Protein AF-A0A0C2D4G2-F1 (afdb_monomer)

Foldseek 3Di:
DPPVVVVVVVVPVCVVPVPDDPPDPDDDPVVVVVVVVVCVVCPDPVLVVVLVVVLVVLVVVLVVVVVVCVVVVHDDDPVVSVVQSVVQSCCCSPVVDRQPCNVDVPGPVNVVVVD

pLDDT: mean 71.14, std 17.62, range [30.03, 92.94]

Solvent-accessible surface area (backbone atoms only — not comparable to full-atom values): 7086 Å² total; per-residue (Å²): 139,80,68,69,58,64,78,69,47,51,69,66,64,48,66,79,69,61,85,78,82,65,92,81,80,66,70,59,70,85,60,43,57,61,53,47,64,67,51,54,73,70,71,38,73,73,57,53,56,65,43,51,58,51,48,52,56,48,46,51,54,52,49,56,49,53,52,56,33,58,76,68,72,52,92,70,66,61,67,60,58,51,50,31,41,51,48,32,42,49,36,33,70,75,70,70,42,84,71,51,39,74,80,41,80,82,38,74,66,51,56,64,70,76,100

Radius of gyration: 18.39 Å; Cα contacts (8 Å, |Δi|>4): 46; chains: 1; bounding box: 50×30×37 Å

InterPro domains:
  IPR001128 Cytochrome P450 [PF00067] (18-112)
  IPR002402 Cytochrome P450, E-class, group II [PR00464] (29-49)
  IPR002402 Cytochrome P450, E-class, group II [PR00464] (84-102)
  IPR036396 Cytochrome P450 superfamily [G3DSA:1.10.630.10] (5-115)
  IPR036396 Cytochrome P450 superfamily [SSF48264] (19-114)
  IPR050196 Cytochrome P450 Monooxygenases [PTHR24291] (28-115)

Sequence (115 aa):
MKIFGIFDAVPVFCLYTAYQTYQFCTPKPDKWRPRRKLLTPTFHYEILKDFVEVYNRHGRTLLGKFLKHAENGQYEDIFHSVTLCTLDVICEAALGICIEAQRNPHSPYLEAVFR

Mean predicted aligned error: 12.81 Å

Nearest PDB structures (foldseek):
  3tjs-assembly1_A  TM=9.385E-01  e=2.874E-03  Homo sapiens
  5vce-assembly1_A  TM=9.153E-01  e=4.200E-03  Homo sapiens
  7kvm-assembly1_A-2  TM=8.954E-01  e=4.766E-03  Homo sapiens
  1w0f-assembly1_A  TM=8.728E-01  e=3.943E-03  Homo sapiens
  8ewn-assembly1_A-2  TM=8.679E-01  e=4.766E-03  Homo sapiens

Secondary structure (DSSP, 8-state):
---HHHHHSHHHHHHHHTTSS-SSSS--HHHHHHHHHHHGGGGSHHHHHHHHHHHHHHHHHHHHHHHHHHHTT----HHHHHHHHHHHHHHHHHH-----TTT-TT-HHHHHH--

Organism: NCBI:txid51022

Structure (mmCIF, N/CA/C/O backbone):
data_AF-A0A0C2D4G2-F1
#
_entry.id   AF-A0A0C2D4G2-F1
#
loop_
_atom_site.group_PDB
_atom_site.id
_atom_site.type_symbol
_atom_site.label_atom_id
_atom_site.label_alt_id
_atom_site.label_comp_id
_atom_site.label_asym_id
_atom_site.label_entity_id
_atom_site.label_seq_id
_atom_site.pdbx_PDB_ins_code
_atom_site.Cartn_x
_atom_site.Cartn_y
_atom_site.Cartn_z
_atom_site.occupancy
_atom_site.B_iso_or_equiv
_atom_site.auth_seq_id
_atom_site.auth_comp_id
_atom_site.auth_asym_id
_atom_site.auth_atom_id
_atom_site.pdbx_PDB_model_num
ATOM 1 N N . MET A 1 1 ? 6.248 15.634 -16.248 1.00 31.27 1 MET A N 1
ATOM 2 C CA . MET A 1 1 ? 6.362 14.257 -15.720 1.00 31.27 1 MET A CA 1
ATOM 3 C C . MET A 1 1 ? 7.826 13.958 -15.374 1.00 31.27 1 MET A C 1
ATOM 5 O O . MET A 1 1 ? 8.499 13.192 -16.045 1.00 31.27 1 MET A O 1
ATOM 9 N N . LYS A 1 2 ? 8.362 14.660 -14.365 1.00 30.03 2 LYS A N 1
ATOM 10 C CA . LYS A 1 2 ? 9.745 14.537 -13.876 1.00 30.03 2 LYS A CA 1
ATOM 11 C C . LYS A 1 2 ? 9.713 13.726 -12.578 1.00 30.03 2 LYS A C 1
ATOM 13 O O . LYS A 1 2 ? 9.772 14.302 -11.504 1.00 30.03 2 LYS A O 1
ATOM 18 N N . ILE A 1 3 ? 9.546 12.409 -12.675 1.00 35.22 3 ILE A N 1
ATOM 19 C CA . ILE A 1 3 ? 9.677 11.507 -11.510 1.00 35.22 3 ILE A CA 1
ATOM 20 C C . ILE A 1 3 ? 11.050 10.807 -11.530 1.00 35.22 3 ILE A C 1
ATOM 22 O O . ILE A 1 3 ? 11.611 10.509 -10.482 1.00 35.22 3 ILE A O 1
ATOM 26 N N . PHE A 1 4 ? 11.686 10.690 -12.702 1.00 37.72 4 PHE A N 1
ATOM 27 C CA . PHE A 1 4 ? 13.046 10.150 -12.829 1.00 37.72 4 PHE A CA 1
ATOM 28 C C . PHE A 1 4 ? 14.142 11.032 -12.204 1.00 37.72 4 PHE A C 1
ATOM 30 O O . PHE A 1 4 ? 15.149 10.514 -11.734 1.00 37.72 4 PHE A O 1
ATOM 37 N N . GLY A 1 5 ? 13.926 12.350 -12.109 1.00 32.50 5 GLY A N 1
ATOM 38 C CA . GLY A 1 5 ? 14.911 13.280 -11.542 1.00 32.50 5 GLY A CA 1
ATOM 39 C C . GLY A 1 5 ? 15.153 13.123 -10.036 1.00 32.50 5 GLY A C 1
ATOM 40 O O . GLY A 1 5 ? 16.199 13.539 -9.552 1.00 32.50 5 GLY A O 1
ATOM 41 N N . ILE A 1 6 ? 14.242 12.486 -9.291 1.00 43.44 6 ILE A N 1
ATOM 42 C CA . ILE A 1 6 ? 14.440 12.217 -7.855 1.00 43.44 6 ILE A CA 1
ATOM 43 C C . ILE A 1 6 ? 15.477 11.104 -7.649 1.00 43.44 6 ILE A C 1
ATOM 45 O O . ILE A 1 6 ? 16.263 11.155 -6.708 1.00 43.44 6 ILE A O 1
ATOM 49 N N . PHE A 1 7 ? 15.562 10.145 -8.572 1.00 40.84 7 PHE A N 1
ATOM 50 C CA . PHE A 1 7 ? 16.527 9.047 -8.500 1.00 40.84 7 PHE A CA 1
ATOM 51 C C . PHE A 1 7 ? 17.938 9.425 -8.984 1.00 40.84 7 PHE A C 1
ATOM 53 O O . PHE A 1 7 ? 18.895 8.710 -8.667 1.00 40.84 7 PHE A O 1
ATOM 60 N N . ASP A 1 8 ? 18.082 10.541 -9.701 1.00 40.91 8 ASP A N 1
ATOM 61 C CA . ASP A 1 8 ? 19.370 11.096 -10.139 1.00 40.91 8 ASP A CA 1
ATOM 62 C C . ASP A 1 8 ? 19.848 12.289 -9.292 1.00 40.91 8 ASP A C 1
ATOM 64 O O . ASP A 1 8 ? 21.006 12.677 -9.415 1.00 40.91 8 ASP A O 1
ATOM 68 N N . ALA A 1 9 ? 19.010 12.846 -8.405 1.00 41.00 9 ALA A N 1
ATOM 69 C CA . ALA A 1 9 ? 19.361 13.969 -7.519 1.00 41.00 9 ALA A CA 1
ATOM 70 C C . ALA A 1 9 ? 19.919 13.550 -6.141 1.00 41.00 9 ALA A C 1
ATOM 72 O O . ALA A 1 9 ? 20.459 14.379 -5.406 1.00 41.00 9 ALA A O 1
ATOM 73 N N . VAL A 1 10 ? 19.888 12.255 -5.814 1.00 44.75 10 VAL A N 1
ATOM 74 C CA . VAL A 1 10 ? 20.544 11.697 -4.616 1.00 44.75 10 VAL A CA 1
ATOM 75 C C . VAL A 1 10 ? 22.070 11.948 -4.535 1.00 44.75 10 VAL A C 1
ATOM 77 O O . VAL A 1 10 ? 22.569 12.013 -3.414 1.00 44.75 10 VAL A O 1
ATOM 80 N N . PRO A 1 11 ? 22.855 12.175 -5.617 1.00 46.25 11 PRO A N 1
ATOM 81 C CA . PRO A 1 11 ? 24.285 12.447 -5.471 1.00 46.25 11 PRO A CA 1
ATOM 82 C C . PRO A 1 11 ? 24.580 13.759 -4.738 1.00 46.25 11 PRO A C 1
ATOM 84 O O . PRO A 1 11 ? 25.597 13.845 -4.060 1.00 46.25 11 PRO A O 1
ATOM 87 N N . VAL A 1 12 ? 23.717 14.777 -4.852 1.00 45.88 12 VAL A N 1
ATOM 88 C CA . VAL A 1 12 ? 24.015 16.112 -4.302 1.00 45.88 12 VAL A CA 1
ATOM 89 C C . VAL A 1 12 ? 23.556 16.231 -2.848 1.00 45.88 12 VAL A C 1
ATOM 91 O O . VAL A 1 12 ? 24.273 16.801 -2.030 1.00 45.88 12 VAL A O 1
ATOM 94 N N . PHE A 1 13 ? 22.425 15.616 -2.483 1.00 41.22 13 PHE A N 1
ATOM 95 C CA . PHE A 1 13 ? 21.968 15.601 -1.087 1.00 41.22 13 PHE A CA 1
ATOM 96 C C . PHE A 1 13 ? 22.805 14.652 -0.208 1.00 41.22 13 PHE A C 1
ATOM 98 O O . PHE A 1 13 ? 23.003 14.926 0.972 1.00 41.22 13 PHE A O 1
ATOM 105 N N . CYS A 1 14 ? 23.376 13.585 -0.787 1.00 41.97 14 CYS A N 1
ATOM 106 C CA . CYS A 1 14 ? 24.307 12.704 -0.078 1.00 41.97 14 CYS A CA 1
ATOM 107 C C . CYS A 1 14 ? 25.667 13.347 0.220 1.00 41.97 14 CYS A C 1
ATOM 109 O O . CYS A 1 14 ? 26.304 12.928 1.176 1.00 41.97 14 CYS A O 1
ATOM 111 N N . LEU A 1 15 ? 26.136 14.348 -0.531 1.00 45.88 15 LEU A N 1
ATOM 112 C CA . LEU A 1 15 ? 27.430 14.973 -0.220 1.00 45.88 15 LEU A CA 1
ATOM 113 C C . LEU A 1 15 ? 27.376 15.852 1.038 1.00 45.88 15 LEU A C 1
ATOM 115 O O . LEU A 1 15 ? 28.381 15.964 1.733 1.00 45.88 15 LEU A O 1
ATOM 119 N N . TYR A 1 16 ? 26.218 16.433 1.370 1.00 44.81 16 TYR A N 1
ATOM 120 C CA . TYR A 1 16 ? 26.102 17.365 2.499 1.00 44.81 16 TYR A CA 1
ATOM 121 C C . TYR A 1 16 ? 25.853 16.679 3.855 1.00 44.81 16 TYR A C 1
ATOM 123 O O . TYR A 1 16 ? 26.134 17.264 4.897 1.00 44.81 16 TYR A O 1
ATOM 131 N N . THR A 1 17 ? 25.373 15.430 3.869 1.00 43.66 17 THR A N 1
ATOM 132 C CA . THR A 1 17 ? 25.100 14.663 5.105 1.00 43.66 17 THR A CA 1
ATOM 133 C C . THR A 1 17 ? 25.993 13.430 5.293 1.00 43.66 17 THR A C 1
ATOM 135 O O . THR A 1 17 ? 25.843 12.710 6.277 1.00 43.66 17 THR A O 1
ATOM 138 N N . ALA A 1 18 ? 26.961 13.181 4.404 1.00 45.41 18 ALA A N 1
ATOM 139 C CA . ALA A 1 18 ? 27.840 12.006 4.466 1.00 45.41 18 ALA A CA 1
ATOM 140 C C . ALA A 1 18 ? 29.174 12.221 5.206 1.00 45.41 18 ALA A C 1
ATOM 142 O O . ALA A 1 18 ? 30.106 11.451 4.987 1.00 45.41 18 ALA A O 1
ATOM 143 N N . TYR A 1 19 ? 29.299 13.218 6.089 1.00 46.50 19 TYR A N 1
ATOM 144 C CA . TYR A 1 19 ? 30.563 13.409 6.814 1.00 46.50 19 TYR A CA 1
ATOM 145 C C . TYR A 1 19 ? 30.704 12.577 8.100 1.00 46.50 19 TYR A C 1
ATOM 147 O O . TYR A 1 19 ? 31.810 12.543 8.627 1.00 46.50 19 TYR A O 1
ATOM 155 N N . GLN A 1 20 ? 29.671 11.880 8.621 1.00 42.38 20 GLN A N 1
ATOM 156 C CA . GLN A 1 20 ? 29.858 11.164 9.903 1.00 42.38 20 GLN A CA 1
ATOM 157 C C . GLN A 1 20 ? 29.293 9.750 10.144 1.00 42.38 20 GLN A C 1
ATOM 159 O O . GLN A 1 20 ? 29.760 9.164 11.115 1.00 42.38 20 GLN A O 1
ATOM 164 N N . THR A 1 21 ? 28.423 9.108 9.344 1.00 43.69 21 THR A N 1
ATOM 165 C CA . THR A 1 21 ? 27.879 7.797 9.822 1.00 43.69 21 THR A CA 1
ATOM 166 C C . THR A 1 21 ? 27.582 6.664 8.832 1.00 43.69 21 THR A C 1
ATOM 168 O O . THR A 1 21 ? 27.167 5.603 9.287 1.00 43.69 21 THR A O 1
ATOM 171 N N . TYR A 1 22 ? 27.849 6.760 7.523 1.00 45.41 22 TYR A N 1
ATOM 172 C CA . TYR A 1 22 ? 27.406 5.699 6.587 1.00 45.41 22 TYR A CA 1
ATOM 173 C C . TYR A 1 22 ? 28.47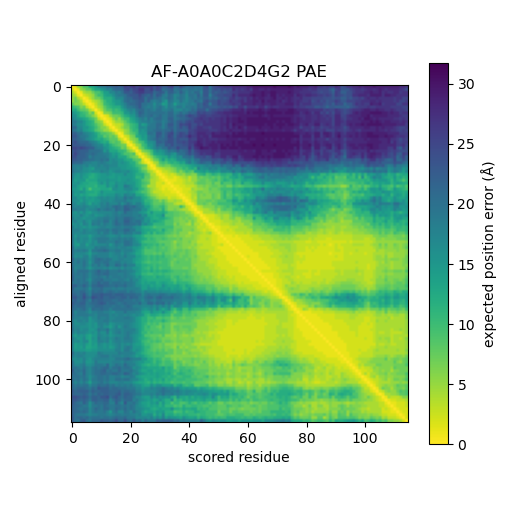6 5.142 5.638 1.00 45.41 22 TYR A C 1
ATOM 175 O O . TYR A 1 22 ? 28.214 4.899 4.462 1.00 45.41 22 TYR A O 1
ATOM 183 N N . GLN A 1 23 ? 29.653 4.809 6.173 1.00 45.28 23 GLN A N 1
ATOM 184 C CA . GLN A 1 23 ? 30.643 3.973 5.469 1.00 45.28 23 GLN A CA 1
ATOM 185 C C . GLN A 1 23 ? 30.116 2.541 5.179 1.00 45.28 23 GLN A C 1
ATOM 187 O O . GLN A 1 23 ? 30.713 1.819 4.386 1.00 45.28 23 GLN A O 1
ATOM 192 N N . PHE A 1 24 ? 29.002 2.105 5.788 1.00 44.84 24 PHE A N 1
ATOM 193 C CA . PHE A 1 24 ? 28.599 0.690 5.790 1.00 44.84 24 PHE A CA 1
ATOM 194 C C . PHE A 1 24 ? 27.384 0.322 4.913 1.00 44.84 24 PHE A C 1
ATOM 196 O O . PHE A 1 24 ? 27.205 -0.851 4.600 1.00 44.84 24 PHE A O 1
ATOM 203 N N . CYS A 1 25 ? 26.564 1.283 4.464 1.00 47.50 25 CYS A N 1
ATOM 204 C CA . CYS A 1 25 ? 25.251 0.963 3.866 1.00 47.50 25 CYS A CA 1
ATOM 205 C C . CYS A 1 25 ? 25.113 1.241 2.362 1.00 47.50 25 CYS A C 1
ATOM 207 O O . CYS A 1 25 ? 24.041 1.017 1.803 1.00 47.50 25 CYS A O 1
ATOM 209 N N . THR A 1 26 ? 26.163 1.695 1.670 1.00 51.81 26 THR A N 1
ATOM 210 C CA . THR A 1 26 ? 26.088 1.909 0.215 1.00 51.81 26 THR A CA 1
ATOM 211 C C . THR A 1 26 ? 26.871 0.827 -0.539 1.00 51.81 26 THR A C 1
ATOM 213 O O . THR A 1 26 ? 28.069 0.643 -0.308 1.00 51.81 26 THR A O 1
ATOM 216 N N . PRO A 1 27 ? 26.237 0.063 -1.453 1.00 54.97 27 PRO A N 1
ATOM 217 C CA . PRO A 1 27 ? 26.988 -0.804 -2.345 1.00 54.97 27 PRO A CA 1
ATOM 218 C C . PRO A 1 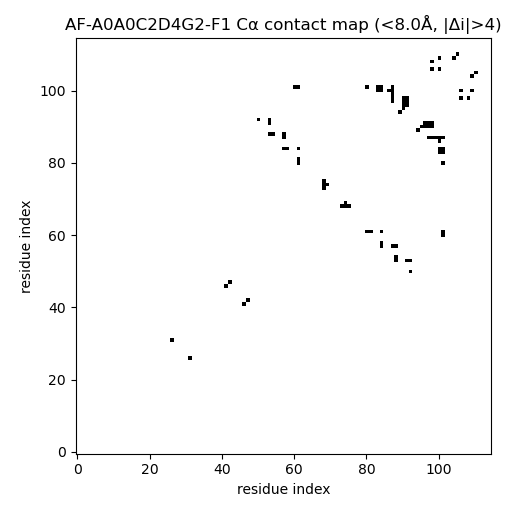27 ? 27.916 0.056 -3.208 1.00 54.97 27 PRO A C 1
ATOM 220 O O . PRO A 1 27 ? 27.496 1.094 -3.719 1.00 54.97 27 PRO A O 1
ATOM 223 N N . LYS A 1 28 ? 29.165 -0.399 -3.400 1.00 66.56 28 LYS A N 1
ATOM 224 C CA . LYS A 1 28 ? 30.150 0.258 -4.280 1.00 66.56 28 LYS A CA 1
ATOM 225 C C . LYS A 1 28 ? 29.488 0.687 -5.604 1.00 66.56 28 LYS A C 1
ATOM 227 O O . LYS A 1 28 ? 28.695 -0.094 -6.147 1.00 66.56 28 LYS A O 1
ATOM 232 N N . PRO A 1 29 ? 29.808 1.877 -6.146 1.00 63.06 29 PRO A N 1
ATOM 233 C CA . PRO A 1 29 ? 29.135 2.438 -7.322 1.00 63.06 29 PRO A CA 1
ATOM 234 C C . PRO A 1 29 ? 29.128 1.487 -8.532 1.00 63.06 29 PRO A C 1
ATOM 236 O O . PRO A 1 29 ? 28.148 1.468 -9.281 1.00 63.06 29 PRO A O 1
ATOM 239 N N . ASP A 1 30 ? 30.145 0.631 -8.651 1.00 70.44 30 ASP A N 1
ATOM 240 C CA . ASP A 1 30 ? 30.281 -0.400 -9.692 1.00 70.44 30 ASP A CA 1
ATOM 241 C C . ASP A 1 30 ? 29.226 -1.512 -9.612 1.00 70.44 30 ASP A C 1
ATOM 243 O O . ASP A 1 30 ? 28.911 -2.146 -10.612 1.00 70.44 30 ASP A O 1
ATOM 247 N N . LYS A 1 31 ? 28.644 -1.749 -8.430 1.00 70.88 31 LYS A N 1
ATOM 248 C CA . LYS A 1 31 ? 27.580 -2.742 -8.209 1.00 70.88 31 LYS A CA 1
ATOM 249 C C . LYS A 1 31 ? 26.184 -2.115 -8.232 1.00 70.88 31 LYS A C 1
ATOM 251 O O . LYS A 1 31 ? 25.236 -2.767 -8.665 1.00 70.88 31 LYS A O 1
ATOM 256 N N . TRP A 1 32 ? 26.042 -0.865 -7.787 1.00 70.44 32 TRP A N 1
ATOM 257 C CA . TRP A 1 32 ? 24.759 -0.149 -7.742 1.00 70.44 32 TRP A CA 1
ATOM 258 C C . TRP A 1 32 ? 24.243 0.237 -9.132 1.00 70.44 32 TRP A C 1
ATOM 260 O O . TRP A 1 32 ? 23.080 -0.016 -9.452 1.00 70.44 32 TRP A O 1
ATOM 270 N N . ARG A 1 33 ? 25.106 0.822 -9.976 1.00 73.12 33 ARG A N 1
ATOM 271 C CA . ARG A 1 33 ? 24.708 1.322 -11.303 1.00 73.12 33 ARG A CA 1
ATOM 272 C C . ARG A 1 33 ? 24.157 0.212 -12.217 1.00 73.12 33 ARG A C 1
ATOM 274 O O . ARG A 1 33 ? 23.082 0.427 -12.781 1.00 73.12 33 ARG A O 1
ATOM 281 N N . PRO A 1 34 ? 24.790 -0.976 -12.334 1.00 78.25 34 PRO A N 1
ATOM 282 C CA . PRO A 1 34 ? 24.253 -2.059 -13.161 1.00 78.25 34 PRO A CA 1
ATOM 283 C C . PRO A 1 34 ? 22.940 -2.628 -12.615 1.00 78.25 34 PRO A C 1
ATOM 285 O O . PRO A 1 34 ? 22.021 -2.894 -13.384 1.00 78.25 34 PRO A O 1
ATOM 288 N N . ARG A 1 35 ? 22.818 -2.764 -11.286 1.00 76.56 35 ARG A N 1
ATOM 289 C CA . ARG A 1 35 ? 21.602 -3.283 -10.637 1.00 76.56 35 ARG A CA 1
ATOM 2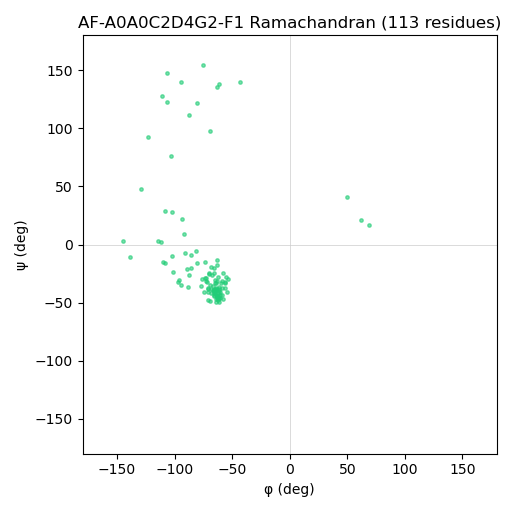90 C C . ARG A 1 35 ? 20.410 -2.351 -10.818 1.00 76.56 35 ARG A C 1
ATOM 292 O O . ARG A 1 35 ? 19.325 -2.823 -11.135 1.00 76.56 35 ARG A O 1
ATOM 299 N N . ARG A 1 36 ? 20.607 -1.033 -10.697 1.00 75.31 36 ARG A N 1
ATOM 300 C CA . ARG A 1 36 ? 19.543 -0.067 -11.000 1.00 75.31 36 ARG A CA 1
ATOM 301 C C . ARG A 1 36 ? 19.113 -0.130 -12.456 1.00 75.31 36 ARG A C 1
ATOM 303 O O . ARG A 1 36 ? 17.919 -0.162 -12.706 1.00 75.31 36 ARG A O 1
ATOM 310 N N . LYS A 1 37 ? 20.058 -0.228 -13.396 1.00 74.69 37 LYS A N 1
ATOM 311 C CA . LYS A 1 37 ? 19.744 -0.337 -14.829 1.00 74.69 37 LYS A CA 1
ATOM 312 C C . LYS A 1 37 ? 18.865 -1.556 -15.153 1.00 74.69 37 LYS A C 1
ATOM 314 O O . LYS A 1 37 ? 18.054 -1.474 -16.066 1.00 74.69 37 LYS A O 1
ATOM 319 N N . LEU A 1 38 ? 19.001 -2.645 -14.391 1.00 70.88 38 LEU A N 1
ATOM 320 C CA . LEU A 1 38 ? 18.165 -3.844 -14.509 1.00 70.88 38 LEU A CA 1
ATOM 321 C C . LEU A 1 38 ? 16.756 -3.672 -13.908 1.00 70.88 38 LEU A C 1
ATOM 323 O O . LEU A 1 38 ? 15.820 -4.287 -14.399 1.00 70.88 38 LEU A O 1
ATOM 327 N N . LEU A 1 39 ? 16.598 -2.834 -12.877 1.00 67.25 39 LEU A N 1
ATOM 328 C CA . LEU A 1 39 ? 15.320 -2.580 -12.190 1.00 67.25 39 LEU A CA 1
ATOM 329 C C . LEU A 1 39 ? 14.485 -1.467 -12.845 1.00 67.25 39 LEU A C 1
ATOM 331 O O . LEU A 1 39 ? 13.263 -1.467 -12.738 1.00 67.25 39 LEU A O 1
ATOM 335 N N . THR A 1 40 ? 15.123 -0.520 -13.539 1.00 63.66 40 THR A N 1
ATOM 336 C CA . THR A 1 40 ? 14.442 0.577 -14.242 1.00 63.66 40 THR A CA 1
ATOM 337 C C . THR A 1 40 ? 13.355 0.141 -15.240 1.00 63.66 40 THR A C 1
ATOM 339 O O . THR A 1 40 ? 12.312 0.799 -15.257 1.00 63.66 40 THR A O 1
ATOM 342 N N . PRO A 1 41 ? 13.512 -0.924 -16.060 1.00 62.28 41 PRO A N 1
ATOM 343 C CA . PRO A 1 41 ? 12.444 -1.341 -16.968 1.00 62.28 41 PRO A CA 1
ATOM 344 C C . PRO A 1 41 ? 11.195 -1.847 -16.235 1.00 62.28 41 PRO A C 1
ATOM 346 O O . PRO A 1 41 ? 10.121 -1.815 -16.819 1.00 62.28 41 PRO A O 1
ATOM 349 N N . THR A 1 42 ? 11.282 -2.248 -14.965 1.00 62.28 42 THR A N 1
ATOM 350 C CA . THR A 1 42 ? 10.128 -2.719 -14.178 1.00 62.28 42 THR A CA 1
ATOM 351 C C . THR A 1 42 ? 9.191 -1.578 -13.751 1.00 62.28 42 THR A C 1
ATOM 353 O O . THR A 1 42 ? 8.044 -1.822 -13.406 1.00 62.28 42 THR A O 1
ATOM 356 N N . PHE A 1 43 ? 9.633 -0.317 -13.838 1.00 62.78 43 PHE A N 1
ATOM 357 C CA . PHE A 1 43 ? 8.837 0.876 -13.503 1.00 62.78 43 PHE A CA 1
ATOM 358 C C . PHE A 1 43 ? 8.430 1.693 -14.738 1.00 62.78 43 PHE A C 1
ATOM 360 O O . PHE A 1 43 ? 8.282 2.916 -14.669 1.00 62.78 43 PHE A O 1
ATOM 367 N N . HIS A 1 44 ? 8.281 1.045 -15.895 1.00 69.44 44 HIS A N 1
ATOM 368 C CA . HIS A 1 44 ? 7.706 1.710 -17.061 1.00 69.44 44 HIS A CA 1
ATOM 369 C C . HIS A 1 44 ? 6.182 1.852 -16.915 1.00 69.44 44 HIS A C 1
ATOM 371 O O . HIS A 1 44 ? 5.532 1.098 -16.196 1.00 69.44 44 HIS A O 1
ATOM 377 N N . TYR A 1 45 ? 5.613 2.852 -17.591 1.00 67.69 45 TYR A N 1
ATOM 378 C CA . TYR A 1 45 ? 4.230 3.297 -17.386 1.00 67.69 45 TYR A CA 1
ATOM 379 C C . TYR A 1 45 ? 3.163 2.205 -17.564 1.00 67.69 45 TYR A C 1
ATOM 381 O O . TYR A 1 45 ? 2.165 2.232 -16.852 1.00 67.69 45 TYR A O 1
ATOM 389 N N . GLU A 1 46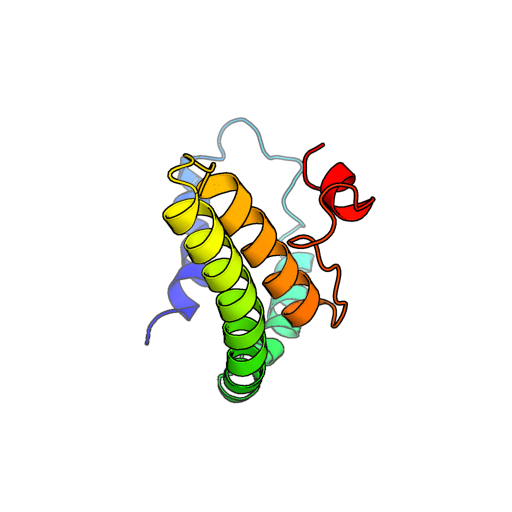 ? 3.367 1.244 -18.467 1.00 72.25 46 GLU A N 1
ATOM 390 C CA . GLU A 1 46 ? 2.401 0.155 -18.668 1.00 72.25 46 GLU A CA 1
ATOM 391 C C . GLU A 1 46 ? 2.294 -0.747 -17.431 1.00 72.25 46 GLU A C 1
ATOM 393 O O . GLU A 1 46 ? 1.187 -0.970 -16.961 1.00 72.25 46 GLU A O 1
ATOM 398 N N . ILE A 1 47 ? 3.414 -1.134 -16.807 1.00 73.38 47 ILE A N 1
ATOM 399 C CA . ILE A 1 47 ? 3.390 -1.910 -15.551 1.00 73.38 47 ILE A CA 1
ATOM 400 C C . ILE A 1 47 ? 2.759 -1.100 -14.406 1.00 73.38 47 ILE A C 1
ATOM 402 O O . ILE A 1 47 ? 2.078 -1.650 -13.544 1.00 73.38 47 ILE A O 1
ATOM 406 N N . LEU A 1 48 ? 2.936 0.229 -14.392 1.00 74.06 48 LEU A N 1
ATOM 407 C CA . LEU A 1 48 ? 2.311 1.074 -13.367 1.00 74.06 48 LEU A CA 1
ATOM 408 C C . LEU A 1 48 ? 0.778 1.026 -13.421 1.00 74.06 48 LEU A C 1
ATOM 410 O O . LEU A 1 48 ? 0.154 1.208 -12.376 1.00 74.06 48 LEU A O 1
ATOM 414 N N . LYS A 1 49 ? 0.169 0.777 -14.592 1.00 77.88 49 LYS A N 1
ATOM 415 C CA . LYS A 1 49 ? -1.290 0.617 -14.709 1.00 77.88 49 LYS A CA 1
ATOM 416 C C . LYS A 1 49 ? -1.773 -0.628 -13.974 1.00 77.88 49 LYS A C 1
ATOM 418 O O . LYS A 1 49 ? -2.783 -0.544 -13.281 1.00 77.88 49 LYS A O 1
ATOM 423 N N . ASP A 1 50 ? -1.028 -1.725 -14.053 1.00 78.81 50 ASP A N 1
ATOM 424 C CA . ASP A 1 50 ? -1.379 -2.979 -13.380 1.00 78.81 50 ASP A CA 1
ATOM 425 C C . ASP A 1 50 ? -1.351 -2.816 -11.852 1.00 78.81 50 ASP A C 1
ATOM 427 O O . ASP A 1 50 ? -2.190 -3.357 -11.130 1.00 78.81 50 ASP A O 1
ATOM 431 N N . PHE A 1 51 ? -0.457 -1.968 -11.333 1.00 81.06 51 PHE A N 1
ATOM 432 C CA . PHE A 1 51 ? -0.426 -1.665 -9.902 1.00 81.06 51 PHE A CA 1
ATOM 433 C C . PHE A 1 51 ? -1.617 -0.823 -9.428 1.00 81.06 51 PHE A C 1
ATOM 435 O O . PHE A 1 51 ? -1.983 -0.926 -8.258 1.00 81.06 51 PHE A O 1
ATOM 442 N N . VAL A 1 52 ? -2.268 -0.032 -10.295 1.00 84.88 52 VAL A N 1
ATOM 443 C CA . VAL A 1 52 ? -3.467 0.763 -9.932 1.00 84.88 52 VAL A CA 1
ATOM 444 C C . VAL A 1 52 ? -4.573 -0.123 -9.368 1.00 84.88 52 VAL A C 1
ATOM 446 O O . VAL A 1 52 ? -5.240 0.262 -8.406 1.00 84.88 52 VAL A O 1
ATOM 449 N N . GLU A 1 53 ? -4.744 -1.325 -9.911 1.00 86.81 53 GLU A N 1
ATOM 450 C CA . GLU A 1 53 ? -5.711 -2.288 -9.390 1.00 86.81 53 GLU A CA 1
ATOM 451 C C . GLU A 1 53 ? -5.368 -2.721 -7.955 1.00 86.81 53 GLU A C 1
ATOM 453 O O . GLU A 1 53 ? -6.238 -2.720 -7.078 1.00 86.81 53 GLU A O 1
ATOM 458 N N . VAL A 1 54 ? -4.088 -3.003 -7.695 1.00 88.06 54 VAL A N 1
ATOM 459 C CA . VAL A 1 54 ? -3.568 -3.382 -6.372 1.00 88.06 54 VAL A CA 1
ATOM 460 C C . VAL A 1 54 ? -3.766 -2.250 -5.359 1.00 88.06 54 VAL A C 1
ATOM 462 O O . VAL A 1 54 ? -4.306 -2.484 -4.273 1.00 88.06 54 VAL A O 1
ATOM 465 N N . TYR A 1 55 ? -3.413 -1.009 -5.723 1.00 87.31 55 TYR A N 1
ATOM 466 C CA . TYR A 1 55 ? -3.627 0.172 -4.875 1.00 87.31 55 TYR A CA 1
ATOM 467 C C . TYR A 1 55 ? -5.107 0.341 -4.517 1.00 87.31 55 TYR A C 1
ATOM 469 O O . TYR A 1 55 ? -5.450 0.532 -3.350 1.00 87.31 55 TYR A O 1
ATOM 477 N N . ASN A 1 56 ? -5.999 0.237 -5.506 1.00 90.44 56 ASN A N 1
ATOM 478 C CA . ASN A 1 56 ? -7.434 0.413 -5.294 1.00 90.44 56 ASN A CA 1
ATOM 479 C C . ASN A 1 56 ? -8.027 -0.675 -4.395 1.00 90.44 56 ASN A C 1
ATOM 481 O O . ASN A 1 56 ? -8.878 -0.378 -3.555 1.00 90.44 56 ASN A O 1
ATOM 485 N N . ARG A 1 57 ? -7.588 -1.928 -4.542 1.00 90.88 57 ARG A N 1
ATOM 486 C CA . ARG A 1 57 ? -8.058 -3.036 -3.704 1.00 90.88 57 ARG A CA 1
ATOM 487 C C . ARG A 1 57 ? -7.676 -2.831 -2.238 1.00 90.88 57 ARG A C 1
ATOM 489 O O . ARG A 1 57 ? -8.550 -2.890 -1.375 1.00 90.88 57 ARG A O 1
ATOM 496 N N . HIS A 1 58 ? -6.410 -2.525 -1.957 1.00 91.81 58 HIS A N 1
ATOM 497 C CA . HIS A 1 58 ? -5.948 -2.268 -0.586 1.00 91.81 58 HIS A CA 1
ATOM 498 C C . HIS A 1 58 ? -6.505 -0.969 -0.002 1.00 91.81 58 HIS A C 1
ATOM 500 O O . HIS A 1 58 ? -6.849 -0.931 1.180 1.00 91.81 58 HIS A O 1
ATOM 506 N N . GLY A 1 59 ? -6.688 0.062 -0.833 1.00 91.19 59 GLY A N 1
ATOM 507 C CA . GLY A 1 59 ? -7.318 1.322 -0.441 1.00 91.19 59 GLY A CA 1
ATOM 508 C C . GLY A 1 59 ? -8.783 1.158 -0.029 1.00 91.19 59 GLY A C 1
ATOM 509 O O . GLY A 1 59 ? -9.219 1.770 0.944 1.00 91.19 59 GLY A O 1
ATOM 510 N N . ARG A 1 60 ? -9.543 0.278 -0.699 1.00 92.94 60 ARG A N 1
ATOM 511 C CA . ARG A 1 60 ? -10.916 -0.068 -0.281 1.00 92.94 60 ARG A CA 1
ATOM 512 C C . ARG A 1 60 ? -10.943 -0.753 1.085 1.00 92.94 60 ARG A C 1
ATOM 514 O O . ARG A 1 60 ? -11.822 -0.449 1.888 1.00 92.94 60 ARG A O 1
ATOM 521 N N . THR A 1 61 ? -9.985 -1.636 1.368 1.00 90.62 61 THR A N 1
ATOM 522 C CA . THR A 1 61 ? -9.861 -2.282 2.687 1.00 90.62 61 THR A CA 1
ATOM 523 C C . THR A 1 61 ? -9.568 -1.257 3.781 1.00 90.62 61 THR A C 1
ATOM 525 O O . THR A 1 61 ? -10.237 -1.269 4.816 1.00 90.62 61 THR A O 1
ATOM 528 N N . LEU A 1 62 ? -8.644 -0.324 3.525 1.00 91.50 62 LEU A N 1
ATOM 529 C CA . LEU A 1 62 ? -8.309 0.754 4.456 1.00 91.50 62 LEU A CA 1
ATOM 530 C C . LEU A 1 62 ? -9.516 1.664 4.719 1.00 91.50 62 LEU A C 1
ATOM 532 O O . LEU A 1 62 ? -9.839 1.952 5.869 1.00 91.50 62 LEU A O 1
ATOM 536 N N . LEU A 1 63 ? -10.235 2.063 3.665 1.00 91.31 63 LEU A N 1
ATOM 537 C CA . LEU A 1 63 ? -11.440 2.880 3.801 1.00 91.31 63 LEU A CA 1
ATOM 538 C C . LEU A 1 63 ? -12.517 2.159 4.621 1.00 91.31 63 LEU A C 1
ATOM 540 O O . LEU A 1 63 ? -13.148 2.768 5.479 1.00 91.31 63 LEU A O 1
ATOM 544 N N . GLY A 1 64 ? -12.692 0.852 4.406 1.00 90.19 64 GLY A N 1
ATOM 545 C CA . GLY A 1 64 ? -13.607 0.032 5.197 1.00 90.19 64 GLY A CA 1
ATOM 546 C C . GLY A 1 64 ? -13.262 0.010 6.689 1.00 90.19 64 GLY A C 1
ATOM 547 O O . GLY A 1 64 ? -14.168 -0.034 7.519 1.00 90.19 64 GLY A O 1
ATOM 548 N N . LY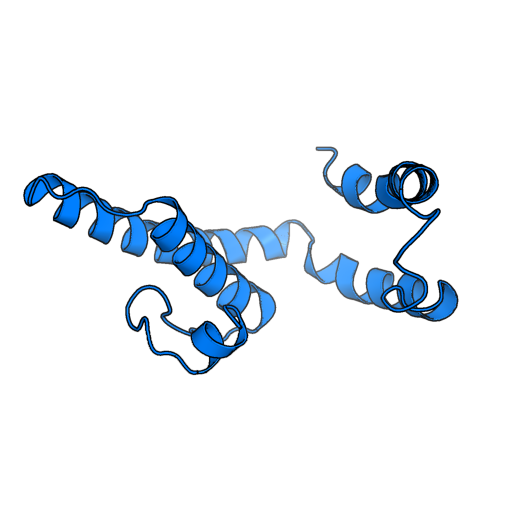S A 1 65 ? -11.975 0.083 7.052 1.00 86.62 65 LYS A N 1
ATOM 549 C CA . LYS A 1 65 ? -11.560 0.240 8.453 1.00 86.62 65 LYS A CA 1
ATOM 550 C C . LYS A 1 65 ? -11.907 1.618 8.990 1.00 86.62 65 LYS A C 1
ATOM 552 O O . LYS A 1 65 ? -12.527 1.697 10.046 1.00 86.62 65 LYS A O 1
ATOM 557 N N . PHE A 1 66 ? -11.570 2.680 8.264 1.00 89.12 66 PHE A N 1
ATOM 558 C CA . PHE A 1 66 ? -11.854 4.043 8.713 1.00 89.12 66 PHE A CA 1
ATOM 559 C C . PHE A 1 66 ? -13.351 4.308 8.875 1.00 89.12 66 PHE A C 1
ATOM 561 O O . PHE A 1 66 ? -13.744 4.929 9.856 1.00 89.12 66 PHE A O 1
ATOM 568 N N . LEU A 1 67 ? -14.194 3.778 7.984 1.00 89.25 67 LEU A N 1
ATOM 569 C CA . LEU A 1 67 ? -15.650 3.877 8.121 1.00 89.25 67 LEU A CA 1
ATOM 570 C C . LEU A 1 67 ? -16.149 3.199 9.403 1.00 89.25 67 LEU A C 1
ATOM 572 O O . LEU A 1 67 ? -16.889 3.814 10.163 1.00 89.25 67 LEU A O 1
ATOM 576 N N . LYS A 1 68 ? -15.674 1.983 9.705 1.00 86.94 68 LYS A N 1
ATOM 577 C CA . LYS A 1 68 ? -16.030 1.276 10.949 1.00 86.94 68 LYS A CA 1
ATOM 578 C C . LYS A 1 68 ? -15.586 2.027 12.206 1.00 86.94 68 LYS A C 1
ATOM 580 O O . LYS A 1 68 ? -16.313 2.055 13.194 1.00 86.94 68 LYS A O 1
ATOM 585 N N . HIS A 1 69 ? -14.400 2.632 12.190 1.00 84.88 69 HIS A N 1
ATOM 586 C CA . HIS A 1 69 ? -13.911 3.413 13.331 1.00 84.88 69 HIS A CA 1
ATOM 587 C C . HIS A 1 69 ? -14.687 4.727 13.494 1.00 84.88 69 HIS A C 1
ATOM 589 O O . HIS A 1 69 ? -15.006 5.104 14.621 1.00 84.88 69 HIS A O 1
ATOM 595 N N . ALA A 1 70 ? -15.061 5.371 12.382 1.00 84.94 70 ALA A N 1
ATOM 596 C CA . ALA A 1 70 ? -15.890 6.572 12.381 1.00 84.94 70 ALA A CA 1
ATOM 597 C C . ALA A 1 70 ? -17.307 6.306 12.920 1.00 84.94 70 ALA A C 1
ATOM 599 O O . ALA A 1 70 ? -17.807 7.101 13.711 1.00 84.94 70 ALA A O 1
ATOM 600 N N . GLU A 1 71 ? -17.928 5.178 12.556 1.00 85.81 71 GLU A N 1
ATOM 601 C CA . GLU A 1 71 ? -19.233 4.750 13.092 1.00 85.81 71 GLU A CA 1
ATOM 602 C C . GLU A 1 71 ? -19.183 4.492 14.604 1.00 85.81 71 GLU A C 1
ATOM 604 O O . GLU A 1 71 ? -20.107 4.853 15.331 1.00 85.81 71 GLU A O 1
ATOM 609 N N . ASN A 1 72 ? -18.079 3.921 15.091 1.00 81.38 72 ASN A N 1
ATOM 610 C CA . ASN A 1 72 ? -17.881 3.629 16.510 1.00 81.38 72 ASN A CA 1
ATOM 611 C C . ASN A 1 72 ? -17.421 4.849 17.332 1.00 81.38 72 ASN A C 1
ATOM 613 O O . ASN A 1 72 ? -17.285 4.741 18.552 1.00 81.38 72 ASN A O 1
ATOM 617 N N . GLY A 1 73 ? -17.145 5.991 16.690 1.00 78.75 73 GLY A N 1
ATOM 618 C CA . GLY A 1 73 ? -16.637 7.201 17.344 1.00 78.75 73 GLY A CA 1
ATOM 619 C C . GLY A 1 73 ? -15.270 7.023 18.016 1.00 78.75 73 GLY A C 1
ATOM 620 O O . GLY A 1 73 ? -14.934 7.776 18.931 1.00 78.75 73 GLY A O 1
ATOM 621 N N . GLN A 1 74 ? -14.495 6.014 17.607 1.00 77.62 74 GLN A N 1
ATOM 622 C CA . GLN A 1 74 ? -13.191 5.715 18.195 1.00 77.62 74 GLN A CA 1
ATOM 623 C C . GLN A 1 74 ? -12.066 6.384 17.408 1.00 77.62 74 GLN A C 1
ATOM 625 O O . GLN A 1 74 ? -12.066 6.403 16.179 1.00 77.62 74 GLN A O 1
ATOM 630 N N . TYR A 1 75 ? -11.079 6.904 18.136 1.00 72.44 75 TYR A N 1
ATOM 631 C CA . TYR A 1 75 ? -9.851 7.419 17.543 1.00 72.44 75 TYR A CA 1
ATOM 632 C C . TYR A 1 75 ? -8.907 6.255 17.240 1.00 72.44 75 TYR A C 1
ATOM 634 O O . TYR A 1 75 ? -8.536 5.501 18.138 1.00 72.44 75 TYR A O 1
ATOM 642 N N . GLU A 1 76 ? -8.524 6.122 15.972 1.00 76.12 76 GLU A N 1
ATOM 643 C CA . GLU A 1 76 ? -7.538 5.148 15.499 1.00 76.12 76 GLU A CA 1
ATOM 644 C C . GLU A 1 76 ? -6.223 5.861 15.159 1.00 76.12 76 GLU A C 1
ATOM 646 O O . GLU A 1 76 ? -6.223 7.007 14.698 1.00 76.12 76 GLU A O 1
ATOM 651 N N . ASP A 1 77 ? -5.095 5.176 15.350 1.00 82.69 77 ASP A N 1
ATOM 652 C CA . ASP A 1 77 ? -3.813 5.631 14.817 1.00 82.69 77 ASP A CA 1
ATOM 653 C C . ASP A 1 77 ? -3.804 5.506 13.283 1.00 82.69 77 ASP A C 1
ATOM 655 O O . ASP A 1 77 ? -3.536 4.450 12.700 1.00 82.69 77 ASP A O 1
ATOM 659 N N . ILE A 1 78 ? -4.088 6.628 12.622 1.00 86.38 78 ILE A N 1
ATOM 660 C CA . ILE A 1 78 ? -4.089 6.748 11.162 1.00 86.38 78 ILE A CA 1
ATOM 661 C C . ILE A 1 78 ? -2.714 6.387 10.590 1.00 86.38 78 ILE A C 1
ATOM 663 O O . ILE A 1 78 ? -2.635 5.761 9.531 1.00 86.38 78 ILE A O 1
ATOM 667 N N . PHE A 1 79 ? -1.629 6.764 11.272 1.00 85.81 79 PHE A N 1
ATOM 668 C CA . PHE A 1 79 ? -0.278 6.519 10.781 1.00 85.81 79 PHE A CA 1
ATOM 669 C C . PHE A 1 79 ? 0.015 5.021 10.737 1.00 85.81 79 PHE A C 1
ATOM 671 O O . PHE A 1 79 ? 0.521 4.518 9.729 1.00 85.81 79 PHE A O 1
ATOM 678 N N . HIS A 1 80 ? -0.378 4.289 11.779 1.00 84.94 80 HIS A N 1
ATOM 679 C CA . HIS A 1 80 ? -0.253 2.837 11.812 1.00 84.94 80 HIS A CA 1
ATOM 680 C C . HIS A 1 80 ? -1.067 2.172 10.691 1.00 84.94 80 HIS A C 1
ATOM 682 O O . HIS A 1 80 ? -0.522 1.392 9.907 1.00 84.94 80 HIS A O 1
ATOM 688 N N . SER A 1 81 ? -2.340 2.541 10.528 1.00 86.56 81 SER A N 1
ATOM 689 C CA . SER A 1 81 ? -3.216 1.925 9.520 1.00 86.56 81 SER A CA 1
ATOM 690 C C . SER A 1 81 ? -2.799 2.224 8.075 1.00 86.56 81 SER A C 1
ATOM 692 O O . SER A 1 81 ? -2.849 1.334 7.219 1.00 86.56 81 SER A O 1
ATOM 694 N N . VAL A 1 82 ? -2.286 3.427 7.796 1.00 89.62 82 VAL A N 1
ATOM 695 C CA . VAL A 1 82 ? -1.690 3.762 6.490 1.00 89.62 82 VAL A CA 1
ATOM 696 C C . VAL A 1 82 ? -0.380 3.004 6.261 1.00 89.62 82 VAL A C 1
ATOM 698 O O . VAL A 1 82 ? -0.132 2.541 5.144 1.00 89.62 82 VAL A O 1
ATOM 701 N N . THR A 1 83 ? 0.443 2.820 7.298 1.00 88.44 83 THR A N 1
ATOM 702 C CA . THR A 1 83 ? 1.699 2.057 7.200 1.00 88.44 83 THR A CA 1
ATOM 703 C C . THR A 1 83 ? 1.429 0.601 6.823 1.00 88.44 83 THR A C 1
ATOM 705 O O . THR A 1 83 ? 2.032 0.096 5.876 1.00 88.44 83 THR A O 1
ATOM 708 N N . LEU A 1 84 ? 0.458 -0.049 7.476 1.00 87.69 84 LEU A N 1
ATOM 709 C CA . LEU A 1 84 ? 0.041 -1.418 7.143 1.00 87.69 84 LEU A CA 1
ATOM 710 C C . LEU A 1 84 ? -0.474 -1.526 5.701 1.00 87.69 84 LEU A C 1
ATOM 712 O O . LEU A 1 84 ? -0.094 -2.440 4.972 1.00 87.69 84 LEU A O 1
ATOM 716 N N . CYS A 1 85 ? -1.293 -0.566 5.259 1.00 90.31 85 CYS A N 1
ATOM 717 C CA . CYS A 1 85 ? -1.782 -0.526 3.880 1.00 90.31 85 CYS A CA 1
ATOM 718 C C . CYS A 1 85 ? -0.647 -0.369 2.863 1.00 90.31 85 CYS A C 1
ATOM 720 O O . CYS A 1 85 ? -0.648 -1.018 1.819 1.00 90.31 85 CYS A O 1
ATOM 722 N N . THR A 1 86 ? 0.325 0.488 3.162 1.00 89.25 86 THR A N 1
ATOM 723 C CA . THR A 1 86 ? 1.479 0.722 2.288 1.00 89.25 86 THR A CA 1
ATOM 724 C C . THR A 1 86 ? 2.340 -0.533 2.176 1.00 89.25 86 THR A C 1
ATOM 726 O O . THR A 1 86 ? 2.823 -0.856 1.091 1.00 89.25 86 THR A O 1
ATOM 729 N N . LEU A 1 87 ? 2.489 -1.271 3.276 1.00 87.88 87 LEU A N 1
ATOM 730 C CA . LEU A 1 87 ? 3.234 -2.520 3.296 1.00 87.88 87 LEU A CA 1
ATOM 731 C C . LEU A 1 87 ? 2.584 -3.587 2.409 1.00 87.88 87 LEU A C 1
ATOM 733 O O . LEU A 1 87 ? 3.276 -4.186 1.590 1.00 87.88 87 LEU A O 1
ATOM 737 N N . ASP A 1 88 ? 1.267 -3.776 2.521 1.00 87.94 88 ASP A N 1
ATOM 738 C CA . ASP A 1 88 ? 0.518 -4.728 1.691 1.00 87.94 88 ASP A CA 1
ATOM 739 C C . ASP A 1 88 ? 0.648 -4.406 0.199 1.00 87.94 88 ASP A C 1
ATOM 741 O O . ASP A 1 88 ? 0.909 -5.285 -0.622 1.00 87.94 88 ASP A O 1
ATOM 745 N N . VAL A 1 89 ? 0.546 -3.122 -0.144 1.00 88.81 89 VAL A N 1
ATOM 746 C CA . VAL A 1 89 ? 0.696 -2.637 -1.515 1.00 88.81 89 VAL A CA 1
ATOM 747 C C . VAL A 1 89 ? 2.099 -2.899 -2.062 1.00 88.81 89 VAL A C 1
ATOM 749 O O . VAL A 1 89 ? 2.228 -3.373 -3.186 1.00 88.81 89 VAL A O 1
ATOM 752 N N . ILE A 1 90 ? 3.156 -2.604 -1.298 1.00 86.75 90 ILE A N 1
ATOM 753 C CA . ILE A 1 90 ? 4.539 -2.815 -1.751 1.00 86.75 90 ILE A CA 1
ATOM 754 C C . ILE A 1 90 ? 4.849 -4.307 -1.865 1.00 86.75 90 ILE A C 1
ATOM 756 O O . ILE A 1 90 ? 5.480 -4.720 -2.834 1.00 86.75 90 ILE A O 1
ATOM 760 N N . CYS A 1 91 ? 4.402 -5.123 -0.911 1.00 85.44 91 CYS A N 1
ATOM 761 C CA . CYS A 1 91 ? 4.642 -6.563 -0.946 1.00 85.44 91 CYS A CA 1
ATOM 762 C C . CYS A 1 91 ? 3.919 -7.218 -2.119 1.00 85.44 91 CYS A C 1
ATOM 764 O O . CYS A 1 91 ? 4.498 -8.052 -2.812 1.00 85.44 91 CYS A O 1
ATOM 766 N N . GLU A 1 92 ? 2.699 -6.785 -2.418 1.00 86.31 92 GLU A N 1
ATOM 767 C CA . GLU A 1 92 ? 1.977 -7.321 -3.560 1.00 86.31 92 GLU A CA 1
ATOM 768 C C . GLU A 1 92 ? 2.528 -6.796 -4.895 1.00 86.31 92 GLU A C 1
ATOM 770 O O . GLU A 1 92 ? 2.722 -7.579 -5.820 1.00 86.31 92 GLU A O 1
ATOM 775 N N . ALA A 1 93 ? 2.873 -5.509 -4.994 1.00 83.12 93 ALA A N 1
ATOM 776 C CA . ALA A 1 93 ? 3.416 -4.928 -6.224 1.00 83.12 93 ALA A CA 1
ATOM 777 C C . ALA A 1 93 ? 4.848 -5.399 -6.542 1.00 83.12 93 ALA A C 1
ATOM 779 O O . ALA A 1 93 ? 5.189 -5.605 -7.704 1.00 83.12 93 ALA A O 1
ATOM 780 N N . ALA A 1 94 ? 5.704 -5.559 -5.527 1.00 81.69 94 ALA A N 1
ATOM 781 C CA . ALA A 1 94 ? 7.112 -5.906 -5.720 1.00 81.69 94 ALA A CA 1
ATOM 782 C C . ALA A 1 94 ? 7.390 -7.412 -5.626 1.00 81.69 94 ALA A C 1
ATOM 784 O O . ALA A 1 94 ? 8.286 -7.900 -6.313 1.00 81.69 94 ALA A O 1
ATOM 785 N N . LEU A 1 95 ? 6.667 -8.139 -4.765 1.00 81.56 95 LEU A N 1
ATOM 786 C CA . LEU A 1 95 ? 6.904 -9.566 -4.509 1.00 81.56 95 LEU A CA 1
ATOM 787 C C . LEU A 1 95 ? 5.795 -10.463 -5.070 1.00 81.56 95 LEU A C 1
ATOM 789 O O . LEU A 1 95 ? 6.003 -11.670 -5.162 1.00 81.56 95 LEU A O 1
ATOM 793 N N . GLY A 1 96 ? 4.631 -9.912 -5.436 1.00 81.00 96 GLY A N 1
ATOM 794 C CA . GLY A 1 96 ? 3.466 -10.704 -5.843 1.00 81.00 96 GLY A CA 1
ATOM 795 C C . GLY A 1 96 ? 2.845 -11.504 -4.694 1.00 81.00 96 GLY A C 1
ATOM 796 O O . GLY A 1 96 ? 2.104 -12.452 -4.941 1.00 81.00 96 GLY A O 1
ATOM 797 N N . ILE A 1 97 ? 3.171 -11.163 -3.441 1.00 81.44 97 ILE A N 1
ATOM 798 C CA . ILE A 1 97 ? 2.719 -11.884 -2.247 1.00 81.44 97 ILE A CA 1
ATOM 799 C C . ILE A 1 97 ? 1.738 -11.002 -1.480 1.00 81.44 97 ILE A C 1
ATOM 801 O O . ILE A 1 97 ? 2.055 -9.866 -1.128 1.00 81.44 97 ILE A O 1
ATOM 805 N N . CYS A 1 98 ? 0.562 -11.550 -1.178 1.00 80.19 98 CYS A N 1
ATOM 806 C CA . CYS A 1 98 ? -0.414 -10.904 -0.311 1.00 80.19 98 CYS A CA 1
ATOM 807 C C . CYS A 1 98 ? -0.124 -11.284 1.148 1.00 80.19 98 CYS A C 1
ATOM 809 O O . CYS A 1 98 ? -0.257 -12.448 1.523 1.00 80.19 98 CYS A O 1
ATOM 811 N N . ILE A 1 99 ? 0.317 -10.315 1.954 1.00 80.44 99 ILE A N 1
ATOM 812 C CA . ILE A 1 99 ? 0.644 -10.522 3.378 1.00 80.44 99 ILE A CA 1
ATOM 813 C C . ILE A 1 99 ? -0.588 -10.293 4.267 1.00 80.44 99 ILE A C 1
ATOM 815 O O . ILE A 1 99 ? -0.644 -10.805 5.384 1.00 80.44 99 ILE A O 1
ATOM 819 N N . GLU A 1 100 ? -1.580 -9.555 3.760 1.00 82.50 100 GLU A N 1
ATOM 820 C CA . GLU A 1 100 ? -2.785 -9.145 4.487 1.00 82.50 100 GLU A CA 1
ATOM 821 C C . GLU A 1 100 ? -2.463 -8.508 5.853 1.00 82.50 100 GLU A C 1
ATOM 823 O O . GLU A 1 100 ? -3.156 -8.730 6.851 1.00 82.50 100 GLU A O 1
ATOM 828 N N . ALA A 1 101 ? -1.423 -7.673 5.895 1.00 81.94 101 ALA A N 1
ATOM 829 C CA . ALA A 1 101 ? -0.972 -6.943 7.074 1.00 81.94 101 ALA A CA 1
ATOM 830 C C . ALA A 1 101 ? -2.081 -6.083 7.695 1.00 81.94 101 ALA A C 1
ATOM 832 O O . ALA A 1 101 ? -2.152 -5.934 8.914 1.00 81.94 101 ALA A O 1
ATOM 833 N N . GLN A 1 102 ? -2.999 -5.555 6.879 1.00 82.06 102 GLN A N 1
ATOM 834 C CA . GLN A 1 102 ? -4.178 -4.860 7.389 1.00 82.06 102 GLN A CA 1
ATOM 835 C C . GLN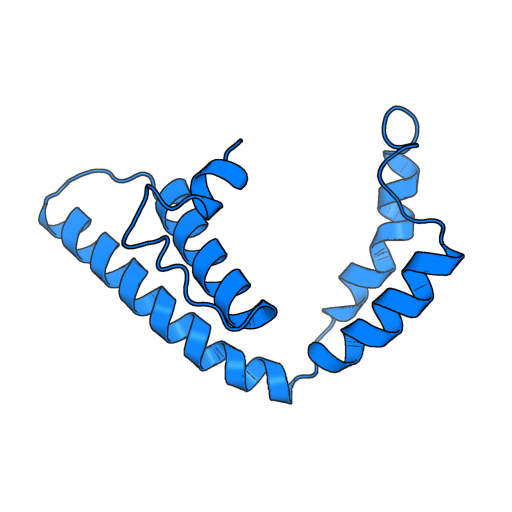 A 1 102 ? -5.105 -5.773 8.214 1.00 82.06 102 GLN A C 1
ATOM 837 O O . GLN A 1 102 ? -5.786 -5.286 9.112 1.00 82.06 102 GLN A O 1
ATOM 842 N N . ARG A 1 103 ? -5.197 -7.071 7.927 1.00 80.06 103 ARG A N 1
ATOM 843 C CA . ARG A 1 103 ? -6.122 -7.985 8.622 1.00 80.06 103 ARG A CA 1
ATOM 844 C C . ARG A 1 103 ? -5.457 -8.746 9.756 1.00 80.06 103 ARG A C 1
ATOM 846 O O . ARG A 1 103 ? -6.134 -9.061 10.730 1.00 80.06 103 ARG A O 1
ATOM 853 N N . ASN A 1 104 ? -4.161 -9.021 9.634 1.00 78.12 104 ASN A N 1
ATOM 854 C CA . ASN A 1 104 ? -3.409 -9.798 10.605 1.00 78.12 104 ASN A CA 1
ATOM 855 C C . ASN A 1 104 ? -2.200 -9.007 11.141 1.00 78.12 104 ASN A C 1
ATOM 857 O O . ASN A 1 104 ? -1.116 -9.081 10.557 1.00 78.12 104 ASN A O 1
ATOM 8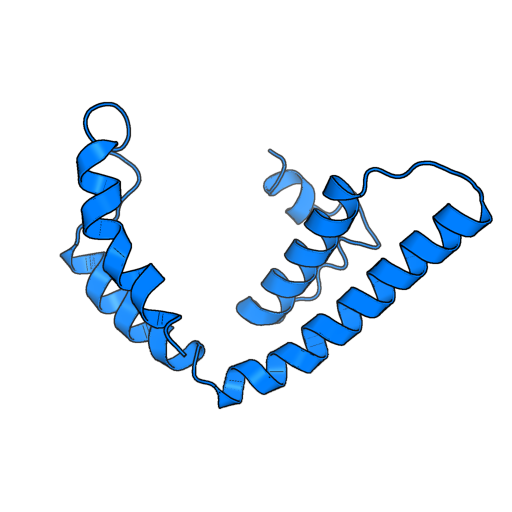61 N N . PRO A 1 105 ? -2.356 -8.283 12.267 1.00 68.38 105 PRO A N 1
ATOM 862 C CA . PRO A 1 105 ? -1.287 -7.479 12.866 1.00 68.38 105 PRO A CA 1
ATOM 863 C C . PRO A 1 105 ? -0.078 -8.295 13.353 1.00 68.38 105 PRO A C 1
ATOM 865 O O . PRO A 1 105 ? 0.990 -7.730 13.560 1.0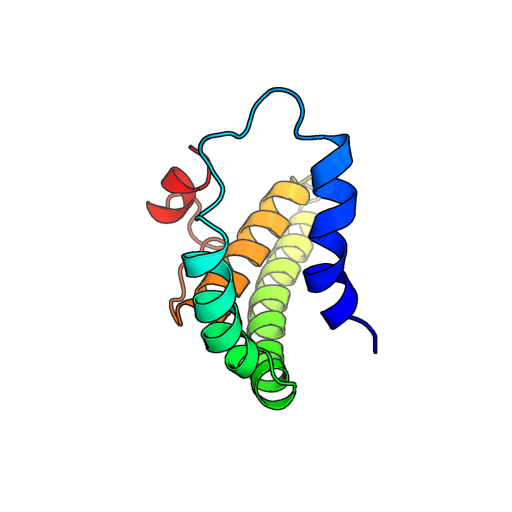0 68.38 105 PRO A O 1
ATOM 868 N N . HIS A 1 106 ? -0.226 -9.613 13.525 1.00 67.19 106 HIS A N 1
ATOM 869 C CA . HIS A 1 106 ? 0.801 -10.511 14.074 1.00 67.19 106 HIS A CA 1
ATOM 870 C C . HIS A 1 106 ? 1.517 -11.342 13.000 1.00 67.19 106 HIS A C 1
ATOM 872 O O . HIS A 1 106 ? 1.968 -12.460 13.246 1.00 67.19 106 HIS A O 1
ATOM 878 N N . SER A 1 107 ? 1.603 -10.827 11.773 1.00 73.38 107 SER A N 1
ATOM 879 C CA . SER A 1 107 ? 2.405 -11.469 10.731 1.00 73.38 107 SER A CA 1
ATOM 880 C C . SER A 1 107 ? 3.894 -11.480 11.124 1.00 73.38 107 SER A C 1
ATOM 882 O O . SER A 1 107 ? 4.416 -10.428 11.500 1.00 73.38 107 SER A O 1
ATOM 884 N N . PRO A 1 108 ? 4.627 -12.600 10.940 1.00 74.75 108 PRO A N 1
ATOM 885 C CA . PRO A 1 108 ? 6.080 -12.646 11.148 1.00 74.75 108 PRO A CA 1
ATOM 886 C C . PRO A 1 108 ? 6.832 -11.588 10.329 1.00 74.75 108 PRO A C 1
ATOM 888 O O . PRO A 1 108 ? 7.905 -11.128 10.712 1.00 74.75 108 PRO A O 1
ATOM 891 N N . TYR A 1 109 ? 6.259 -11.187 9.189 1.00 74.50 109 TYR A N 1
ATOM 892 C CA . TYR A 1 109 ? 6.806 -10.122 8.359 1.00 74.50 109 TYR A CA 1
ATOM 893 C C . TYR A 1 109 ? 6.647 -8.743 9.011 1.00 74.50 109 TYR A C 1
ATOM 895 O O . TYR A 1 109 ? 7.583 -7.950 8.988 1.00 74.50 109 TYR A O 1
ATOM 903 N N . LEU A 1 110 ? 5.499 -8.468 9.639 1.00 74.62 110 LEU A N 1
ATOM 904 C CA . LEU A 1 110 ? 5.279 -7.216 10.368 1.00 74.62 110 LEU A CA 1
ATOM 905 C C . LEU A 1 110 ? 6.214 -7.100 11.568 1.00 74.62 110 LEU A C 1
ATOM 907 O O . LEU A 1 110 ? 6.806 -6.045 11.775 1.00 74.62 110 LEU A O 1
ATOM 911 N N . GLU A 1 111 ? 6.410 -8.192 12.305 1.00 78.44 111 GLU A N 1
ATOM 912 C CA . GLU A 1 111 ? 7.351 -8.218 13.427 1.00 78.44 111 GLU A CA 1
ATOM 913 C C . GLU A 1 111 ? 8.788 -7.939 12.985 1.00 78.44 111 GLU A C 1
ATOM 915 O O . GLU A 1 111 ? 9.512 -7.251 13.693 1.00 78.44 111 GLU A O 1
ATOM 920 N N . ALA A 1 112 ? 9.202 -8.421 11.810 1.00 78.12 112 ALA A N 1
ATOM 921 C CA . ALA A 1 112 ? 10.525 -8.132 11.262 1.00 78.12 112 ALA A CA 1
ATOM 922 C C . ALA A 1 112 ? 10.675 -6.680 10.776 1.00 78.12 112 ALA A C 1
ATOM 924 O O . ALA A 1 112 ? 11.774 -6.134 10.836 1.00 78.12 112 ALA A O 1
ATOM 925 N N . VAL A 1 113 ? 9.596 -6.063 10.284 1.00 75.94 113 VAL A N 1
ATOM 926 C CA . VAL A 1 113 ? 9.594 -4.678 9.777 1.00 75.94 113 VAL A CA 1
ATOM 927 C C . VAL 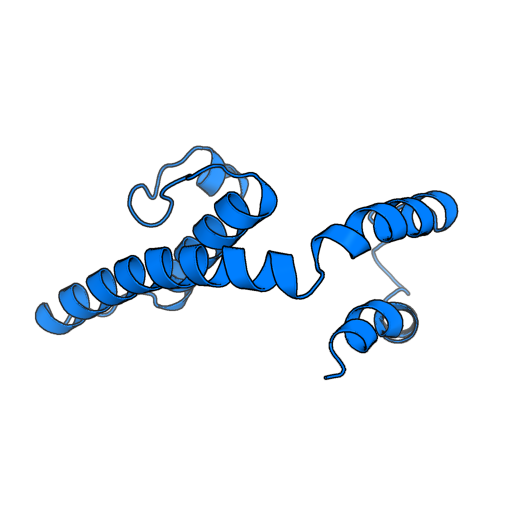A 1 113 ? 9.581 -3.655 10.913 1.00 75.94 113 VAL A C 1
ATOM 929 O O . VAL A 1 113 ? 10.205 -2.605 10.787 1.00 75.94 113 VAL A O 1
ATOM 932 N N . PHE A 1 114 ? 8.892 -3.955 12.014 1.00 71.19 114 PHE A N 1
ATOM 933 C CA . PHE A 1 114 ? 8.827 -3.088 13.193 1.00 71.19 114 PHE A CA 1
ATOM 934 C C . PHE A 1 114 ? 9.912 -3.386 14.245 1.00 71.19 114 PHE A C 1
ATOM 936 O O . PHE A 1 114 ? 9.841 -2.839 15.347 1.00 71.19 114 PHE A O 1
ATOM 943 N N . ARG A 1 115 ? 10.891 -4.245 13.927 1.00 55.53 115 ARG A N 1
ATOM 944 C CA . ARG A 1 115 ? 12.001 -4.602 14.822 1.00 55.53 115 ARG A CA 1
ATOM 945 C C . ARG A 1 115 ? 13.138 -3.589 14.827 1.00 55.53 115 ARG A C 1
ATOM 947 O O . ARG A 1 115 ? 13.437 -3.023 13.753 1.00 55.53 115 ARG A O 1
#